Protein AF-A0A399PNI1-F1 (afdb_monomer_lite)

InterPro domains:
  IPR033788 Antitoxin VbhA-like [cd11586] (8-60)
  IPR041535 Antitoxin VbhA [PF18495] (13-59)
  IPR043038 Antitoxin VbhA domain superfamily [G3DSA:1.10.8.1050] (7-61)

Foldseek 3Di:
DPPDPLVVQLVVLVVVVVVVQVVCVVVVHHQDPVLVVLSVCCSVVVDDPVVSVVVVCVVVVND

Sequence (63 aa):
MPEDRDGAGREERRRHVEDAAHSGEMEGLHLTPGTSEDAGEYVAGRIDAAELRERVRARYGIG

Structure (mmCIF, N/CA/C/O backbone):
data_AF-A0A399PNI1-F1
#
_entry.id   AF-A0A399PNI1-F1
#
loop_
_atom_site.group_PDB
_atom_site.id
_atom_site.type_symbol
_atom_site.label_atom_id
_atom_site.label_alt_id
_atom_site.label_comp_id
_atom_site.label_asym_id
_atom_site.label_entity_id
_atom_site.label_seq_id
_atom_site.pdbx_PDB_ins_code
_atom_site.Cartn_x
_atom_site.Cartn_y
_atom_site.Cartn_z
_atom_site.occupancy
_atom_site.B_iso_or_equiv
_atom_site.auth_seq_id
_atom_site.auth_comp_id
_atom_site.auth_asym_id
_atom_site.auth_atom_id
_atom_site.pdbx_PDB_model_num
ATOM 1 N N . MET A 1 1 ? 17.889 -12.085 -25.979 1.00 38.16 1 MET A N 1
ATOM 2 C CA . MET A 1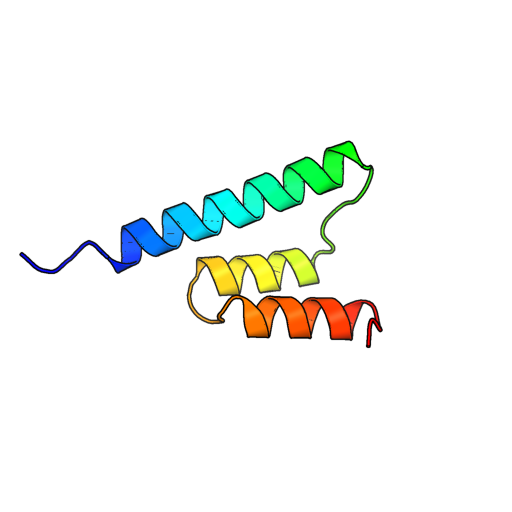 1 ? 18.223 -12.256 -24.552 1.00 38.16 1 MET A CA 1
ATOM 3 C C . MET A 1 1 ? 16.932 -12.115 -23.759 1.00 38.16 1 MET A C 1
ATOM 5 O O . MET A 1 1 ? 16.341 -11.047 -23.865 1.00 38.16 1 MET A O 1
ATOM 9 N N . PRO A 1 2 ? 16.411 -13.153 -23.086 1.00 51.25 2 PRO A N 1
ATOM 10 C CA . PRO A 1 2 ? 15.188 -13.038 -22.302 1.00 51.25 2 PRO A CA 1
ATOM 11 C C . PRO A 1 2 ? 15.513 -13.099 -20.803 1.00 51.25 2 PRO A C 1
ATOM 13 O O . PRO A 1 2 ? 15.226 -14.101 -20.169 1.00 51.25 2 PRO A O 1
ATOM 16 N N . GLU A 1 3 ? 16.133 -12.063 -20.239 1.00 47.53 3 GLU A N 1
ATOM 17 C CA . GLU A 1 3 ? 16.491 -12.024 -18.810 1.00 47.53 3 GLU A CA 1
ATOM 18 C C . GLU A 1 3 ? 16.445 -10.574 -18.301 1.00 47.53 3 GLU A C 1
ATOM 20 O O . GLU A 1 3 ? 17.480 -9.968 -18.084 1.00 47.53 3 GLU A O 1
ATOM 25 N N . ASP A 1 4 ? 15.252 -9.974 -18.195 1.00 43.91 4 ASP A N 1
ATOM 26 C CA . ASP A 1 4 ? 15.098 -8.664 -17.514 1.00 43.91 4 ASP A CA 1
ATOM 27 C C . ASP A 1 4 ? 13.663 -8.352 -17.022 1.00 43.91 4 ASP A C 1
ATOM 29 O O . ASP A 1 4 ? 13.402 -7.311 -16.423 1.00 43.91 4 ASP A O 1
ATOM 33 N N . ARG A 1 5 ? 12.681 -9.247 -17.232 1.00 52.56 5 ARG A N 1
ATOM 34 C CA . ARG A 1 5 ? 11.286 -8.981 -16.818 1.00 52.56 5 ARG A CA 1
ATOM 35 C C . ARG A 1 5 ? 11.088 -9.030 -15.303 1.00 52.56 5 ARG A C 1
ATOM 37 O O . ARG A 1 5 ? 10.272 -8.278 -14.776 1.00 52.56 5 ARG A O 1
ATOM 44 N N . ASP A 1 6 ? 11.837 -9.878 -14.605 1.00 56.75 6 ASP A N 1
ATOM 45 C CA . ASP A 1 6 ? 11.697 -10.063 -13.159 1.00 56.75 6 ASP A CA 1
ATOM 46 C C . ASP A 1 6 ? 12.288 -8.898 -12.352 1.00 56.75 6 ASP A C 1
ATOM 48 O O . ASP A 1 6 ? 11.763 -8.563 -11.292 1.00 56.75 6 ASP A O 1
ATOM 52 N N . GLY A 1 7 ? 13.347 -8.253 -12.854 1.00 60.00 7 GLY A N 1
ATOM 53 C CA . GLY A 1 7 ? 13.963 -7.072 -12.237 1.00 60.00 7 GLY A CA 1
ATOM 54 C C . GLY A 1 7 ? 13.105 -5.819 -12.406 1.00 60.00 7 GLY A C 1
ATOM 55 O O . GLY A 1 7 ? 12.784 -5.159 -11.416 1.00 60.00 7 GLY A O 1
ATOM 56 N N . ALA A 1 8 ? 12.645 -5.558 -13.636 1.00 63.66 8 ALA A N 1
ATOM 57 C CA . ALA A 1 8 ? 11.726 -4.459 -13.937 1.00 63.66 8 ALA A CA 1
ATOM 58 C C . ALA A 1 8 ? 10.433 -4.557 -13.106 1.00 63.66 8 ALA A C 1
ATOM 60 O O . ALA A 1 8 ? 10.052 -3.600 -12.434 1.00 63.66 8 ALA A O 1
ATOM 61 N N . GLY A 1 9 ? 9.833 -5.751 -13.023 1.00 83.38 9 GLY A N 1
ATOM 62 C CA . GLY A 1 9 ? 8.623 -5.963 -12.230 1.00 83.38 9 GLY A CA 1
ATOM 63 C C . GLY A 1 9 ? 8.824 -5.853 -10.711 1.00 83.38 9 GLY A C 1
ATOM 64 O O . GLY A 1 9 ? 7.857 -5.636 -9.985 1.00 83.38 9 GLY A O 1
ATOM 65 N N . ARG A 1 10 ? 10.043 -6.011 -10.178 1.00 88.69 10 ARG A N 1
ATOM 66 C CA . ARG A 1 10 ? 10.332 -5.761 -8.748 1.00 88.69 10 ARG A CA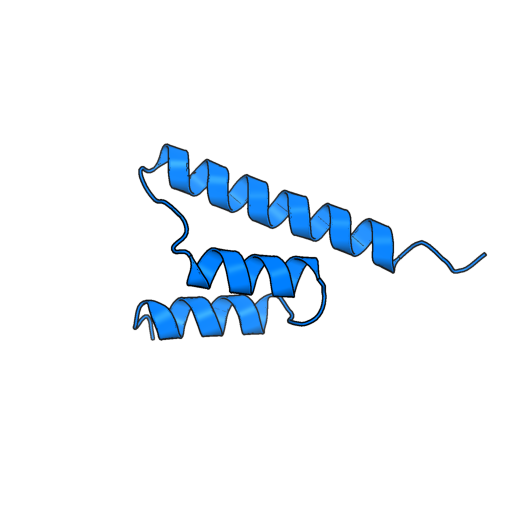 1
ATOM 67 C C . ARG A 1 10 ? 10.494 -4.275 -8.458 1.00 88.69 10 ARG A C 1
ATOM 69 O O . ARG A 1 10 ? 9.948 -3.793 -7.471 1.00 88.69 10 ARG A O 1
ATOM 76 N N . GLU A 1 11 ? 11.219 -3.567 -9.319 1.00 90.88 11 GLU A N 1
ATOM 77 C CA . GLU A 1 11 ? 11.434 -2.120 -9.233 1.00 90.88 11 GLU A CA 1
ATOM 78 C C . GLU A 1 11 ? 10.098 -1.364 -9.304 1.00 90.88 11 GLU A C 1
ATOM 80 O O . GLU A 1 11 ? 9.833 -0.506 -8.465 1.00 90.88 11 GLU A O 1
ATOM 85 N N . GLU A 1 12 ? 9.220 -1.735 -10.242 1.00 92.06 12 GLU A N 1
ATOM 86 C CA . GLU A 1 12 ? 7.870 -1.169 -10.347 1.00 92.06 12 GLU A CA 1
ATOM 87 C C . GLU A 1 12 ? 7.062 -1.418 -9.070 1.00 92.06 12 GLU A C 1
ATOM 89 O O . GLU A 1 12 ? 6.505 -0.487 -8.488 1.00 92.06 12 GLU A O 1
ATOM 94 N N . ARG A 1 13 ? 7.050 -2.658 -8.565 1.00 93.50 13 ARG A N 1
ATOM 95 C CA . ARG A 1 13 ? 6.341 -2.994 -7.322 1.00 93.50 13 ARG A CA 1
ATOM 96 C C . ARG A 1 13 ? 6.871 -2.237 -6.113 1.00 93.50 13 ARG A C 1
ATOM 98 O O . ARG A 1 13 ? 6.066 -1.813 -5.288 1.00 93.50 13 ARG A O 1
ATOM 105 N N . ARG A 1 14 ? 8.190 -2.043 -6.018 1.00 94.19 14 ARG A N 1
ATOM 106 C CA . ARG A 1 14 ? 8.804 -1.240 -4.956 1.00 94.19 14 ARG A CA 1
ATOM 107 C C . ARG A 1 14 ? 8.298 0.198 -5.014 1.00 94.19 14 ARG A C 1
ATOM 109 O O . ARG A 1 14 ? 7.797 0.676 -4.005 1.00 94.19 14 ARG A O 1
ATOM 116 N N . ARG A 1 15 ? 8.321 0.823 -6.196 1.00 94.75 15 ARG A N 1
ATOM 117 C CA . ARG A 1 15 ? 7.814 2.193 -6.385 1.00 94.75 15 ARG A CA 1
ATOM 118 C C . ARG A 1 15 ? 6.353 2.327 -5.977 1.00 94.75 15 ARG A C 1
ATOM 120 O O . ARG A 1 15 ? 6.015 3.236 -5.237 1.00 94.75 15 ARG A O 1
ATOM 127 N N . HIS A 1 16 ? 5.501 1.380 -6.371 1.00 91.94 16 HIS A N 1
ATOM 128 C CA . HIS A 1 16 ? 4.098 1.382 -5.949 1.00 91.94 16 HIS A CA 1
ATOM 129 C C . HIS A 1 16 ? 3.926 1.312 -4.422 1.00 91.94 16 HIS A C 1
ATOM 131 O O . HIS A 1 16 ? 3.036 1.966 -3.883 1.00 91.94 16 HIS A O 1
ATOM 137 N N . VAL A 1 17 ? 4.750 0.519 -3.727 1.00 93.88 17 VAL A N 1
ATOM 138 C CA . VAL A 1 17 ? 4.729 0.435 -2.257 1.00 93.88 17 VAL A CA 1
ATOM 139 C C . VAL A 1 17 ? 5.228 1.734 -1.625 1.00 93.88 17 VAL A C 1
ATOM 141 O O . VAL A 1 17 ? 4.605 2.214 -0.682 1.00 93.88 17 VAL A O 1
ATOM 144 N N . GLU A 1 18 ? 6.312 2.312 -2.144 1.00 95.00 18 GLU A N 1
ATOM 145 C CA . GLU A 1 18 ? 6.879 3.578 -1.664 1.00 95.00 18 GLU A CA 1
ATOM 146 C C . GLU A 1 18 ? 5.897 4.743 -1.850 1.00 95.00 18 GLU A C 1
ATOM 148 O O . GLU A 1 18 ? 5.646 5.479 -0.899 1.00 95.00 18 GLU A O 1
ATOM 153 N N . ASP A 1 19 ? 5.268 4.858 -3.022 1.00 94.31 19 ASP A N 1
ATOM 154 C CA . ASP A 1 19 ? 4.265 5.888 -3.313 1.00 94.31 19 ASP A CA 1
ATOM 155 C C . ASP A 1 19 ? 3.037 5.749 -2.402 1.00 94.31 19 ASP A C 1
ATOM 157 O O . ASP A 1 19 ? 2.538 6.739 -1.865 1.00 94.31 19 ASP A O 1
ATOM 161 N N . ALA A 1 20 ? 2.555 4.520 -2.186 1.00 90.00 20 ALA A N 1
ATOM 162 C CA . ALA A 1 20 ? 1.422 4.263 -1.300 1.00 90.00 20 ALA A CA 1
ATOM 163 C C . ALA A 1 20 ? 1.757 4.567 0.169 1.00 90.00 20 ALA A C 1
ATOM 165 O O . ALA A 1 20 ? 0.937 5.153 0.876 1.00 90.00 20 ALA A O 1
ATOM 166 N N . ALA A 1 21 ? 2.958 4.195 0.624 1.00 91.81 21 ALA A N 1
ATOM 167 C CA . ALA A 1 21 ? 3.437 4.518 1.962 1.00 91.81 21 ALA A CA 1
ATOM 168 C C . ALA A 1 21 ? 3.541 6.034 2.143 1.00 91.81 21 ALA A C 1
ATOM 170 O O . ALA A 1 21 ? 2.979 6.566 3.095 1.00 91.81 21 ALA A O 1
ATOM 171 N N . HIS A 1 22 ? 4.168 6.727 1.192 1.00 93.56 22 HIS A N 1
ATOM 172 C CA . HIS A 1 22 ? 4.341 8.173 1.240 1.00 93.56 22 HIS A CA 1
ATOM 173 C C . HIS A 1 22 ? 3.002 8.921 1.211 1.00 93.56 22 HIS A C 1
ATOM 175 O O . HIS A 1 22 ? 2.792 9.840 1.999 1.00 93.56 22 HIS A O 1
ATOM 181 N N . SER A 1 23 ? 2.063 8.503 0.356 1.00 93.00 23 SER A N 1
ATOM 182 C CA . SER A 1 23 ? 0.704 9.059 0.341 1.00 93.00 23 SER A CA 1
ATOM 183 C C . SER A 1 23 ? 0.003 8.855 1.684 1.00 93.00 23 SER A C 1
ATOM 185 O O . SER A 1 23 ? -0.629 9.778 2.188 1.00 93.00 23 SER A O 1
ATOM 187 N N . GLY A 1 24 ? 0.151 7.673 2.289 1.00 90.38 24 GLY A N 1
ATOM 188 C CA . GLY A 1 24 ? -0.358 7.401 3.629 1.00 90.38 24 GLY A CA 1
ATOM 189 C C . GLY A 1 24 ? 0.261 8.325 4.677 1.00 90.38 24 GLY A C 1
ATOM 190 O O . GLY A 1 24 ? -0.469 8.917 5.466 1.00 90.38 24 GLY A O 1
ATOM 191 N N . GLU A 1 25 ? 1.580 8.522 4.649 1.00 93.62 25 GLU A N 1
ATOM 192 C CA . GLU A 1 25 ? 2.276 9.407 5.591 1.00 93.62 25 GLU A CA 1
ATOM 193 C C . GLU A 1 25 ? 1.789 10.855 5.492 1.00 93.62 25 GLU A C 1
ATOM 195 O O . GLU A 1 25 ? 1.592 11.512 6.515 1.00 93.62 25 GLU A O 1
ATOM 200 N N . MET A 1 26 ? 1.524 11.339 4.275 1.00 96.12 26 MET A N 1
ATOM 201 C CA . MET A 1 26 ? 0.944 12.666 4.047 1.00 96.12 26 MET A CA 1
ATOM 202 C C . MET A 1 26 ? -0.471 12.809 4.636 1.00 96.12 26 MET A C 1
ATOM 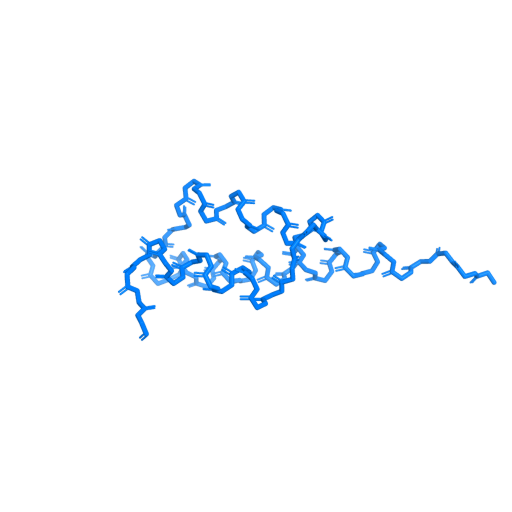204 O O . MET A 1 26 ? -0.885 13.917 4.977 1.00 96.12 26 MET A O 1
ATOM 208 N N . GLU A 1 27 ? -1.194 11.701 4.802 1.00 93.56 27 GLU A N 1
ATOM 209 C CA . GLU A 1 27 ? -2.504 11.623 5.461 1.00 93.56 27 GLU A CA 1
ATOM 210 C C . GLU A 1 27 ? -2.402 11.313 6.971 1.00 93.56 27 GLU A C 1
ATOM 212 O O . GLU A 1 27 ? -3.418 11.202 7.658 1.00 93.56 27 GLU A O 1
ATOM 217 N N . GLY A 1 28 ? -1.184 11.189 7.513 1.00 94.12 28 GLY A N 1
ATOM 218 C CA . GLY A 1 28 ? -0.933 10.812 8.908 1.00 94.12 28 GLY A CA 1
ATOM 219 C C . GLY A 1 28 ? -1.089 9.313 9.193 1.00 94.12 28 GLY A C 1
ATOM 220 O O . GLY A 1 28 ? -1.206 8.912 10.353 1.00 94.12 28 GLY A O 1
ATOM 221 N N . LEU A 1 29 ? -1.110 8.479 8.153 1.00 89.56 29 LEU A N 1
ATOM 222 C CA . LEU A 1 29 ? -1.161 7.023 8.232 1.00 89.56 29 LEU A CA 1
ATOM 223 C C . LEU A 1 29 ? 0.248 6.433 8.113 1.00 89.56 29 LEU A C 1
ATOM 225 O O . LEU A 1 29 ? 1.062 6.874 7.310 1.00 89.56 29 LEU A O 1
ATOM 229 N N . HIS A 1 30 ? 0.519 5.368 8.865 1.00 88.44 30 HIS A N 1
ATOM 230 C CA . HIS A 1 30 ? 1.767 4.613 8.758 1.00 88.44 30 HIS A CA 1
ATOM 231 C C . HIS A 1 30 ? 1.471 3.132 8.541 1.00 88.44 30 HIS A C 1
ATOM 233 O O . HIS A 1 30 ? 0.536 2.576 9.131 1.00 88.44 30 HIS A O 1
ATOM 239 N N . LEU A 1 31 ? 2.289 2.473 7.718 1.00 88.25 31 LEU A N 1
ATOM 240 C CA . LEU A 1 31 ? 2.211 1.025 7.560 1.00 88.25 31 LEU A CA 1
ATOM 241 C C . LEU A 1 31 ? 2.532 0.351 8.896 1.00 88.25 31 LEU A C 1
ATOM 243 O O . LEU A 1 31 ? 3.542 0.640 9.539 1.00 88.25 31 LEU A O 1
ATOM 247 N N . THR A 1 32 ? 1.671 -0.575 9.315 1.00 92.06 32 THR A N 1
ATOM 248 C CA . THR A 1 32 ? 1.987 -1.431 10.463 1.00 92.06 32 THR A CA 1
ATOM 249 C C . THR A 1 32 ? 3.132 -2.378 10.097 1.00 92.06 32 THR A C 1
ATOM 251 O O . THR A 1 32 ? 3.272 -2.714 8.918 1.00 92.06 32 THR A O 1
ATOM 254 N N . PRO A 1 33 ? 3.906 -2.889 11.074 1.00 92.88 33 PRO A N 1
ATOM 255 C CA . PRO A 1 33 ? 4.996 -3.825 10.797 1.00 92.88 33 PRO A CA 1
ATOM 256 C C . PRO A 1 33 ? 4.578 -5.010 9.921 1.00 92.88 33 PRO A C 1
ATOM 258 O O . PRO A 1 33 ? 5.301 -5.388 9.006 1.00 92.88 33 PRO A O 1
ATOM 261 N N . GLY A 1 34 ? 3.379 -5.554 10.143 1.00 93.00 34 GLY A N 1
ATOM 262 C CA . GLY A 1 34 ? 2.889 -6.657 9.327 1.00 93.00 34 GLY A CA 1
ATOM 263 C C . GLY A 1 34 ? 2.438 -6.241 7.925 1.00 93.00 34 GLY A C 1
ATOM 264 O O . GLY A 1 34 ? 2.639 -7.003 6.990 1.00 93.00 34 GLY A O 1
ATOM 265 N N . THR A 1 35 ? 1.900 -5.030 7.741 1.00 92.25 35 THR A N 1
ATOM 266 C CA . THR A 1 35 ? 1.628 -4.509 6.390 1.00 92.25 35 THR A CA 1
ATOM 267 C C . THR A 1 35 ? 2.928 -4.294 5.612 1.00 92.25 35 THR A C 1
ATOM 269 O O . THR A 1 35 ? 2.985 -4.582 4.420 1.00 92.25 35 THR A O 1
ATOM 272 N N . SER A 1 36 ? 3.983 -3.822 6.282 1.00 93.56 36 SER A N 1
ATOM 273 C CA . SER A 1 36 ? 5.308 -3.662 5.673 1.00 93.56 36 SER A CA 1
ATOM 274 C C . SER A 1 36 ? 5.928 -5.002 5.272 1.00 93.56 36 SER A C 1
ATOM 276 O O . SER A 1 36 ? 6.553 -5.090 4.217 1.00 93.56 36 SER A O 1
ATOM 278 N N . GLU A 1 37 ? 5.731 -6.055 6.071 1.00 96.44 37 GLU A N 1
ATOM 279 C CA . GLU A 1 37 ? 6.173 -7.412 5.729 1.00 96.44 37 GLU A CA 1
ATOM 280 C C . GLU A 1 37 ? 5.440 -7.948 4.490 1.00 96.44 37 GLU A C 1
ATOM 282 O O . GLU A 1 37 ? 6.086 -8.370 3.531 1.00 96.44 37 GLU A O 1
ATOM 287 N N . ASP A 1 38 ? 4.108 -7.831 4.452 1.00 95.44 38 ASP A N 1
ATOM 288 C CA . ASP A 1 38 ? 3.302 -8.233 3.293 1.00 95.44 38 ASP A CA 1
ATOM 289 C C . ASP A 1 38 ? 3.698 -7.446 2.023 1.00 95.44 38 ASP A C 1
ATOM 291 O O . ASP A 1 38 ? 3.812 -8.008 0.931 1.00 95.44 38 ASP A O 1
ATOM 295 N N . ALA A 1 39 ? 3.979 -6.145 2.150 1.00 94.75 39 ALA A N 1
ATOM 296 C CA . ALA A 1 39 ? 4.474 -5.327 1.045 1.00 94.75 39 ALA A CA 1
ATOM 297 C C . ALA A 1 39 ? 5.862 -5.790 0.558 1.00 94.75 39 ALA A C 1
ATOM 299 O O . ALA A 1 39 ? 6.119 -5.823 -0.648 1.00 94.75 39 ALA A O 1
ATOM 300 N N . GLY A 1 40 ? 6.734 -6.210 1.478 1.00 95.69 40 GLY A N 1
ATOM 301 C CA . GLY A 1 40 ? 8.013 -6.843 1.166 1.00 95.69 40 GLY A CA 1
ATOM 302 C C . GLY A 1 40 ? 7.845 -8.140 0.374 1.00 95.69 40 GLY A C 1
ATOM 303 O O . GLY A 1 40 ? 8.536 -8.325 -0.625 1.00 95.69 40 GLY A O 1
ATOM 304 N N . GLU A 1 41 ? 6.890 -8.998 0.744 1.00 95.88 41 GLU A N 1
ATOM 305 C CA . GLU A 1 41 ? 6.551 -10.228 0.009 1.00 95.88 41 GLU A CA 1
ATOM 306 C C . GLU A 1 41 ? 6.029 -9.933 -1.409 1.00 95.88 41 GLU A C 1
ATOM 308 O O . GLU A 1 41 ? 6.366 -10.640 -2.367 1.00 95.88 41 GLU A O 1
ATOM 313 N N . TYR A 1 42 ? 5.245 -8.863 -1.564 1.00 94.75 42 TYR A N 1
ATOM 314 C CA . TYR A 1 42 ? 4.732 -8.412 -2.859 1.00 94.75 42 TYR A CA 1
ATOM 315 C C . TYR A 1 42 ? 5.853 -7.912 -3.775 1.00 94.75 42 TYR A C 1
ATOM 317 O O . TYR A 1 42 ? 5.970 -8.367 -4.918 1.00 94.75 42 TYR A O 1
ATOM 325 N N . VAL A 1 43 ? 6.735 -7.042 -3.268 1.00 95.06 43 VAL A N 1
ATOM 326 C CA . VAL A 1 43 ? 7.957 -6.616 -3.975 1.00 95.06 43 VAL A CA 1
ATOM 327 C C . VAL A 1 43 ? 8.859 -7.819 -4.240 1.00 95.06 43 VAL A C 1
ATOM 329 O O . VAL A 1 43 ? 9.482 -7.917 -5.298 1.00 95.06 43 VAL A O 1
ATOM 332 N N . ALA A 1 44 ? 8.889 -8.785 -3.319 1.00 93.25 44 ALA A N 1
ATOM 333 C CA . ALA A 1 44 ? 9.619 -10.030 -3.474 1.00 93.25 44 ALA A CA 1
ATOM 334 C C . ALA A 1 44 ? 9.020 -10.947 -4.565 1.00 93.25 44 ALA A C 1
ATOM 336 O O . ALA A 1 44 ? 9.667 -11.922 -4.957 1.00 93.25 44 ALA A O 1
ATOM 337 N N . GLY A 1 45 ? 7.819 -10.643 -5.056 1.00 93.00 45 GLY A N 1
ATOM 338 C CA . GLY A 1 45 ? 7.056 -11.466 -5.983 1.00 93.00 45 GLY A CA 1
ATOM 339 C C . GLY A 1 45 ? 6.642 -12.824 -5.443 1.00 93.00 45 GLY A C 1
ATOM 340 O O . GLY A 1 45 ? 6.383 -13.721 -6.237 1.00 93.00 45 GLY A O 1
ATOM 341 N N . ARG A 1 46 ? 6.588 -12.959 -4.115 1.00 94.69 46 ARG A N 1
ATOM 342 C CA . ARG A 1 46 ? 6.090 -14.151 -3.419 1.00 94.69 46 ARG A CA 1
ATOM 343 C C . ARG A 1 46 ? 4.567 -14.151 -3.332 1.00 94.69 46 ARG A C 1
ATOM 345 O O . ARG A 1 46 ? 3.973 -15.219 -3.376 1.00 94.69 46 ARG A O 1
ATOM 352 N N . ILE A 1 47 ? 3.969 -12.959 -3.271 1.00 94.62 47 ILE A N 1
ATOM 353 C CA . IL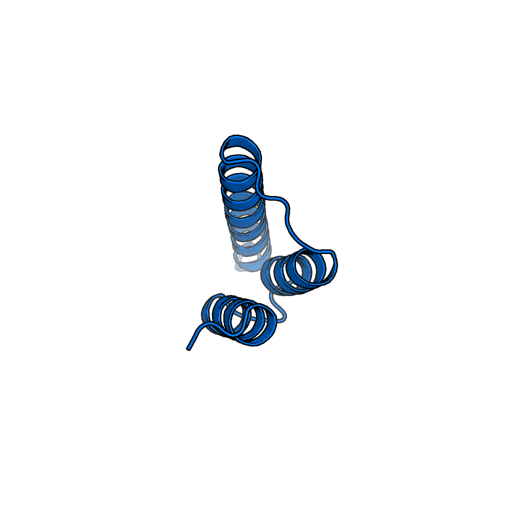E A 1 47 ? 2.522 -12.740 -3.342 1.00 94.62 47 ILE A CA 1
ATOM 354 C C . ILE A 1 47 ? 2.187 -11.747 -4.458 1.00 94.62 47 ILE A C 1
ATOM 356 O O . ILE A 1 47 ? 3.022 -10.924 -4.855 1.00 94.62 47 ILE A O 1
ATOM 360 N N . ASP A 1 48 ? 0.958 -11.811 -4.960 1.00 91.38 48 ASP A N 1
ATOM 361 C CA . ASP A 1 48 ? 0.435 -10.834 -5.911 1.00 91.38 48 ASP A CA 1
ATOM 362 C C . ASP A 1 48 ? -0.313 -9.680 -5.213 1.00 91.38 48 ASP A C 1
ATOM 364 O O . ASP A 1 48 ? -0.485 -9.641 -3.993 1.00 91.38 48 ASP A O 1
ATOM 368 N N . ALA A 1 49 ? -0.744 -8.692 -6.001 1.00 89.25 49 ALA A N 1
ATOM 369 C CA . ALA A 1 49 ? -1.437 -7.519 -5.478 1.00 89.25 49 ALA A CA 1
ATOM 370 C C . ALA A 1 49 ? -2.834 -7.835 -4.907 1.00 89.25 49 ALA A C 1
ATOM 372 O O . ALA A 1 49 ? -3.335 -7.073 -4.080 1.00 89.25 49 ALA A O 1
ATOM 373 N N . ALA A 1 50 ? -3.500 -8.896 -5.372 1.00 94.25 50 ALA A N 1
ATOM 374 C CA . ALA A 1 50 ? -4.797 -9.309 -4.848 1.00 94.25 50 ALA A CA 1
ATOM 375 C C . ALA A 1 50 ? -4.636 -9.941 -3.463 1.00 94.25 50 ALA A C 1
ATOM 377 O O . ALA A 1 50 ? -5.345 -9.540 -2.540 1.00 94.25 50 ALA A O 1
ATOM 378 N N . GLU A 1 51 ? -3.649 -10.820 -3.300 1.00 95.56 51 GLU A N 1
ATOM 379 C CA . GLU A 1 51 ? -3.307 -11.415 -2.010 1.00 95.56 51 GLU A CA 1
ATOM 380 C C . GLU A 1 51 ? -2.846 -10.352 -1.000 1.00 95.56 51 GLU A C 1
ATOM 382 O O . GLU A 1 51 ? -3.331 -10.334 0.131 1.00 95.56 51 GLU A O 1
ATOM 387 N N . LEU A 1 52 ? -2.001 -9.392 -1.407 1.00 94.00 52 LEU A N 1
ATOM 388 C CA . LEU A 1 52 ? -1.613 -8.265 -0.544 1.00 94.00 52 LEU A CA 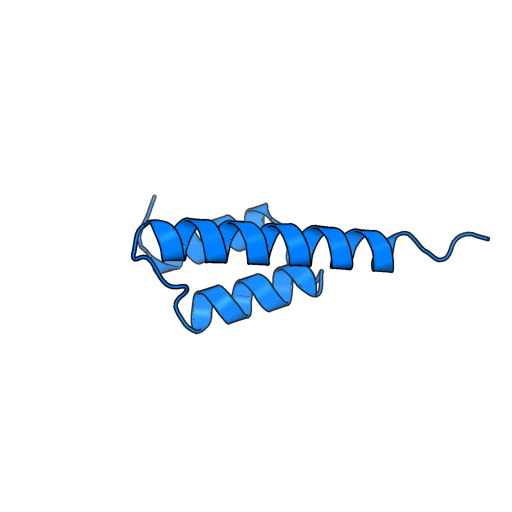1
ATOM 389 C C . LEU A 1 52 ? -2.841 -7.492 -0.030 1.00 94.00 52 LEU A C 1
ATOM 391 O O . LEU A 1 52 ? -2.941 -7.194 1.161 1.00 94.00 52 LEU A O 1
ATOM 395 N N . ARG A 1 53 ? -3.802 -7.184 -0.912 1.00 92.31 53 ARG A N 1
ATOM 396 C CA . ARG A 1 53 ? -5.039 -6.486 -0.526 1.00 92.31 53 ARG A CA 1
ATOM 397 C C . ARG A 1 53 ? -5.893 -7.307 0.432 1.00 92.31 53 ARG A C 1
ATOM 399 O O . ARG A 1 53 ? -6.450 -6.731 1.363 1.00 92.31 53 ARG A O 1
ATOM 406 N N . GLU A 1 54 ? -6.012 -8.613 0.215 1.00 95.56 54 GLU A N 1
ATOM 407 C CA . GLU A 1 54 ? -6.777 -9.499 1.094 1.00 95.56 54 GLU A CA 1
ATOM 408 C C . GLU A 1 54 ? -6.158 -9.565 2.494 1.00 95.56 54 GLU A C 1
ATOM 410 O O . GLU A 1 54 ? -6.867 -9.372 3.482 1.00 95.56 54 GLU A O 1
ATOM 415 N N . ARG A 1 55 ? -4.832 -9.722 2.594 1.00 94.94 55 ARG A N 1
ATOM 416 C CA . ARG A 1 55 ? -4.116 -9.726 3.881 1.00 94.94 55 ARG A CA 1
ATOM 417 C C . ARG A 1 55 ? -4.283 -8.414 4.638 1.00 94.94 55 ARG A C 1
ATOM 419 O O . ARG A 1 55 ? -4.569 -8.424 5.835 1.00 94.94 55 ARG A O 1
ATOM 426 N N . VAL A 1 56 ? -4.165 -7.283 3.941 1.00 91.94 56 VAL A N 1
ATOM 427 C CA . VAL A 1 56 ? -4.414 -5.953 4.515 1.00 91.94 56 VAL A CA 1
ATOM 428 C C . VAL A 1 56 ? -5.854 -5.846 5.013 1.00 91.94 56 VAL A C 1
ATOM 430 O O . VAL A 1 56 ? -6.084 -5.482 6.164 1.00 91.94 56 VAL A O 1
ATOM 433 N N . ARG A 1 57 ? -6.836 -6.221 4.192 1.00 91.94 57 ARG A N 1
ATOM 434 C CA . ARG A 1 57 ? -8.253 -6.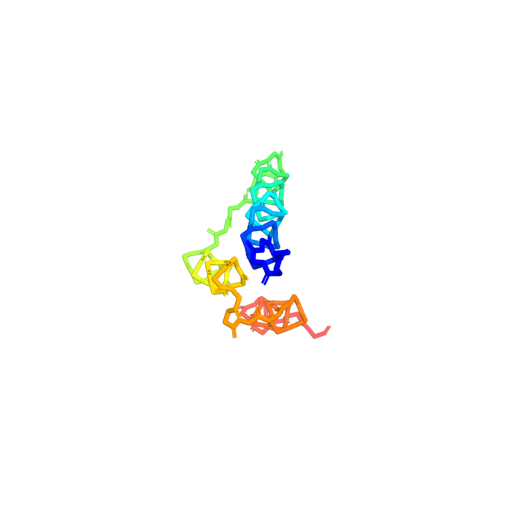202 4.572 1.00 91.94 57 ARG A CA 1
ATOM 435 C C . ARG A 1 57 ? -8.548 -7.068 5.791 1.00 91.94 57 ARG A C 1
ATOM 437 O O . ARG A 1 57 ? -9.164 -6.578 6.732 1.00 91.94 57 ARG A O 1
ATOM 444 N N . ALA A 1 58 ? -8.052 -8.302 5.816 1.00 93.88 58 ALA A N 1
ATOM 445 C CA . ALA A 1 58 ? -8.198 -9.208 6.949 1.00 93.88 58 ALA A CA 1
ATOM 446 C C . ALA A 1 58 ? -7.565 -8.630 8.226 1.00 93.88 58 ALA A C 1
ATOM 448 O O . ALA A 1 58 ? -8.168 -8.697 9.295 1.00 93.88 58 ALA A O 1
ATOM 449 N N . ARG A 1 59 ? -6.391 -7.993 8.110 1.00 92.00 59 ARG A N 1
ATOM 450 C CA . ARG A 1 59 ? -5.686 -7.345 9.228 1.00 92.00 59 ARG A CA 1
ATOM 451 C C . ARG A 1 59 ? -6.480 -6.189 9.839 1.00 92.00 59 ARG A C 1
ATOM 453 O O . ARG A 1 59 ? -6.460 -6.025 11.055 1.00 92.00 59 ARG A O 1
ATOM 460 N N . TYR A 1 60 ? -7.169 -5.405 9.013 1.00 86.94 60 TYR A N 1
ATOM 461 C CA . TYR A 1 60 ? -7.974 -4.265 9.466 1.00 86.94 60 TYR A CA 1
ATOM 462 C C . TYR A 1 60 ? -9.468 -4.592 9.640 1.00 86.94 60 TYR A C 1
ATOM 464 O O . TYR A 1 60 ? -10.245 -3.702 9.973 1.00 86.94 60 TYR A O 1
ATOM 472 N N . GLY A 1 61 ? -9.885 -5.847 9.432 1.00 89.62 61 GLY A N 1
ATOM 473 C CA . GLY A 1 61 ? -11.287 -6.266 9.533 1.00 89.62 61 GLY A CA 1
ATOM 474 C C . GLY A 1 61 ? -12.207 -5.639 8.477 1.00 89.62 61 GLY A C 1
ATOM 475 O O . GLY A 1 61 ? -13.396 -5.460 8.730 1.00 89.62 61 GLY A O 1
ATOM 476 N N . ILE A 1 62 ? -11.664 -5.275 7.313 1.00 83.56 62 ILE A N 1
ATOM 477 C CA . ILE A 1 62 ? -12.395 -4.627 6.217 1.00 83.56 62 ILE A CA 1
ATOM 478 C C . ILE A 1 62 ? -12.941 -5.719 5.286 1.00 83.56 62 ILE A C 1
ATOM 480 O O . ILE A 1 62 ? -12.181 -6.303 4.515 1.00 83.56 62 ILE A O 1
ATOM 484 N N . GLY A 1 63 ? -14.244 -6.000 5.383 1.00 69.44 63 GLY A N 1
ATOM 485 C CA . GLY A 1 63 ? -14.983 -6.911 4.493 1.00 69.44 63 GLY A CA 1
ATOM 486 C C . GLY A 1 63 ? -15.422 -6.248 3.195 1.00 69.44 63 GLY A C 1
ATOM 487 O O . GLY A 1 63 ? -15.894 -5.092 3.267 1.00 69.44 63 GLY A O 1
#

Organism: NCBI:txid31963

Secondary structure (DSSP, 8-state):
----HHHHHHHHHHHHHHHHHHHHHHTT----HHHHHHHHHHHTTSS-HHHHHHHHHHHHT--

Radius of gyration: 13.0 Å; chains: 1; bounding box: 33×27×35 Å

pLDDT: mean 87.03, std 14.3, range [38.16, 96.44]